Protein AF-A0A7L4JEV4-F1 (afdb_monomer_lite)

Foldseek 3Di:
DVLLCVLPVCVVVVNDPVVSVVVVVVVVVQVVQWDKDWDWDFDDDPVDPGTDTDDIAMATAGFPDVPPTSDDDPVVRVVSLVVCCSSPVVSSVVRVVRVVVD

pLDDT: mean 97.01, std 2.57, range [85.12, 98.81]

Radius of gyration: 17.4 Å; chains: 1; bounding box: 46×23×45 Å

Sequence (102 aa):
EQRFEDTFGLGARGVSLPQRRFAQAALSEMLGGIGFFHGRSLLRSERREEPVPGAESMLFTAVPSRSCFPRGFLWDEGFHLLLLGRWDPTLARDILAHWLDL

Organism: NCBI:txid932028

Secondary structure (DSSP, 8-state):
-HHHHHHH-TTTTT--HHHHHHHHHHHHHHHHT-EEEEEEEEE--TT-SS-EEEEEEEEEE--SBTTTB-S--HHHHHHHHHHHHHH-HHHHHHHHHHHHT-

InterPro domains:
  IPR004888 Glycoside hydrolase family 63 [PTHR10412] (1-102)
  IPR008928 Six-hairpin glycosidase superfamily [SSF48208] (21-102)
  IPR012341 Six-hairpin glycosidase-like superfamily [G3DSA:1.50.10.10] (15-102)
  IPR031335 Glycosyl hydrolase family 63, C-terminal [PF03200] (1-102)

Structure (mmCIF, N/CA/C/O backbone):
data_AF-A0A7L4JEV4-F1
#
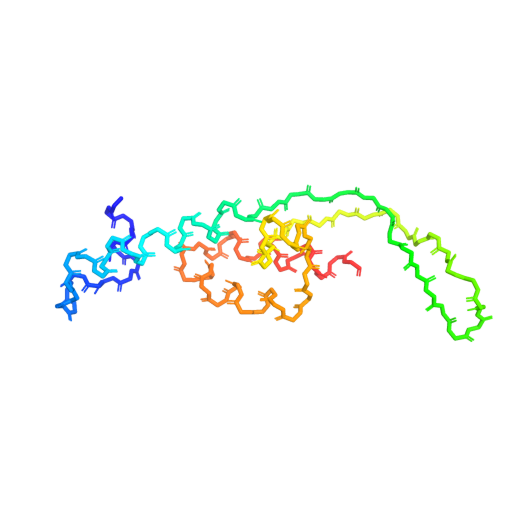_entry.id   AF-A0A7L4JEV4-F1
#
loop_
_atom_site.group_PDB
_atom_site.id
_atom_site.type_symbol
_atom_site.label_atom_id
_atom_site.label_alt_id
_atom_site.label_comp_id
_atom_site.label_asym_id
_atom_site.label_entity_id
_atom_site.label_seq_id
_atom_site.pdbx_PDB_ins_code
_atom_site.Cartn_x
_atom_site.Cartn_y
_atom_site.Cartn_z
_atom_site.occupancy
_atom_site.B_iso_or_equiv
_atom_site.auth_seq_id
_atom_site.auth_comp_id
_atom_site.auth_asym_id
_atom_site.auth_atom_id
_atom_site.pdbx_PDB_model_num
ATOM 1 N N . GLU A 1 1 ? -15.432 8.969 9.084 1.00 85.12 1 GLU A N 1
ATOM 2 C CA . GLU A 1 1 ? -15.441 8.404 10.454 1.00 85.12 1 GLU A CA 1
ATOM 3 C C . GLU A 1 1 ? -16.280 7.133 10.561 1.00 85.12 1 GLU A C 1
ATOM 5 O O . GLU A 1 1 ? -15.704 6.120 10.930 1.00 85.12 1 GLU A O 1
ATOM 10 N N . GLN A 1 2 ? -17.561 7.134 10.161 1.00 95.38 2 GLN A N 1
ATOM 11 C CA . GLN A 1 2 ? -18.428 5.940 10.215 1.00 95.38 2 GLN A CA 1
ATOM 12 C C . GLN A 1 2 ? -17.812 4.702 9.537 1.00 95.38 2 GLN A C 1
ATOM 14 O O . GLN A 1 2 ? -17.586 3.706 10.208 1.00 95.38 2 GLN A O 1
ATOM 19 N N . ARG A 1 3 ? -17.393 4.811 8.263 1.00 97.44 3 ARG A N 1
ATOM 20 C CA . ARG A 1 3 ? -16.722 3.711 7.535 1.00 97.44 3 ARG A CA 1
ATOM 21 C C . ARG A 1 3 ? -15.523 3.128 8.297 1.00 97.44 3 ARG A C 1
ATOM 23 O O . ARG A 1 3 ? -15.322 1.926 8.285 1.00 97.44 3 ARG A O 1
ATOM 30 N N . PHE A 1 4 ? -14.726 3.967 8.966 1.00 97.94 4 PHE A N 1
ATOM 31 C CA . PHE A 1 4 ? -13.570 3.506 9.748 1.00 97.94 4 PHE A CA 1
ATOM 32 C C . PHE A 1 4 ? -13.993 2.667 10.951 1.00 97.94 4 PHE A C 1
ATOM 34 O O . PHE A 1 4 ? -13.400 1.620 11.205 1.00 97.94 4 PHE A O 1
ATOM 41 N N . GLU A 1 5 ? -15.024 3.099 11.673 1.00 97.38 5 GLU A N 1
ATOM 42 C CA . GLU A 1 5 ? -15.567 2.302 12.769 1.00 97.38 5 GLU A CA 1
ATOM 43 C C . GLU A 1 5 ? -16.226 1.018 12.251 1.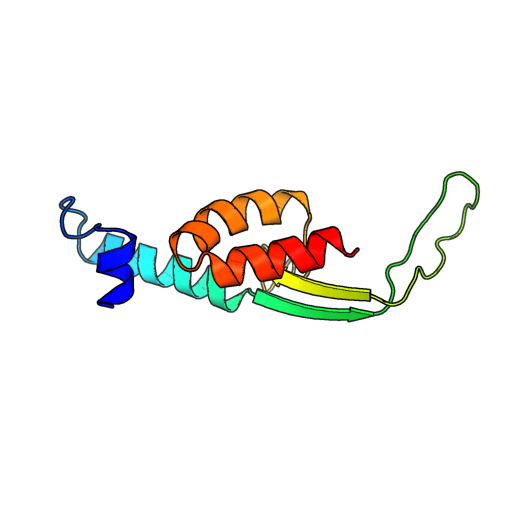00 97.38 5 GLU A C 1
ATOM 45 O O . GLU A 1 5 ? -15.987 -0.035 12.826 1.00 97.38 5 GLU A O 1
ATOM 50 N N . ASP A 1 6 ? -16.950 1.058 11.131 1.00 97.88 6 ASP A N 1
ATOM 51 C CA . ASP A 1 6 ? -17.572 -0.136 10.540 1.00 97.88 6 ASP A CA 1
ATOM 52 C C . ASP A 1 6 ? -16.526 -1.172 10.096 1.00 97.88 6 ASP A C 1
ATOM 54 O O . ASP A 1 6 ? -16.724 -2.376 10.249 1.00 97.88 6 ASP A O 1
ATOM 58 N N . THR A 1 7 ? -15.385 -0.717 9.569 1.00 97.88 7 THR A N 1
ATOM 59 C CA . THR A 1 7 ? -14.292 -1.596 9.139 1.00 97.88 7 THR A CA 1
ATOM 60 C C . THR A 1 7 ? -13.512 -2.184 10.314 1.00 97.88 7 THR A C 1
ATOM 62 O O . THR A 1 7 ? -13.187 -3.373 10.308 1.00 97.88 7 THR A O 1
ATOM 65 N N . PHE A 1 8 ? -13.141 -1.358 11.297 1.00 97.56 8 PHE A N 1
ATOM 66 C CA . PHE A 1 8 ? -12.179 -1.757 12.326 1.00 97.56 8 PHE A CA 1
ATOM 67 C C . PHE A 1 8 ? -12.803 -1.991 13.704 1.00 97.56 8 PHE A C 1
ATOM 69 O O . PHE A 1 8 ? -12.158 -2.624 14.535 1.00 97.56 8 PHE A O 1
ATOM 76 N N . GLY A 1 9 ? -14.006 -1.502 13.998 1.00 97.62 9 GLY A N 1
ATOM 77 C CA . GLY A 1 9 ? -14.711 -1.726 15.267 1.00 97.62 9 GLY A CA 1
ATOM 78 C C . GLY A 1 9 ? -13.875 -1.398 16.509 1.00 97.62 9 GLY A C 1
ATOM 79 O O . GLY A 1 9 ? -13.880 -2.154 17.483 1.00 97.62 9 GLY A O 1
ATOM 80 N N . LEU A 1 10 ? -13.033 -0.360 16.456 1.00 97.38 10 LEU A N 1
ATOM 81 C CA . LEU A 1 10 ? -12.113 -0.040 17.553 1.00 97.38 10 LEU A CA 1
ATOM 82 C C . LEU A 1 10 ? -12.857 0.555 18.751 1.00 97.38 10 LEU A C 1
ATOM 84 O O . LEU A 1 10 ? -12.505 0.260 19.892 1.00 97.38 10 LEU A O 1
ATOM 88 N N . GLY A 1 11 ? -13.894 1.360 18.515 1.00 96.19 11 GLY A N 1
ATOM 89 C CA . GLY A 1 11 ? -14.735 1.914 19.571 1.00 96.19 11 GLY A CA 1
ATOM 90 C C . GLY A 1 11 ? -15.491 0.818 20.314 1.00 96.19 11 GLY A C 1
ATOM 91 O O . GLY A 1 11 ? -15.457 0.783 21.543 1.00 96.19 11 GLY A O 1
ATOM 92 N N . ALA A 1 12 ? -16.076 -0.131 19.578 1.00 95.25 12 ALA A N 1
ATOM 93 C CA . ALA A 1 12 ? -16.752 -1.294 20.161 1.00 95.25 12 ALA A CA 1
ATOM 94 C C . ALA A 1 12 ? -15.815 -2.176 21.012 1.00 95.25 12 ALA A C 1
ATOM 96 O O . ALA A 1 12 ? -16.250 -2.803 21.974 1.00 95.25 12 ALA A O 1
ATOM 97 N N . ARG A 1 13 ? -14.513 -2.188 20.696 1.00 97.31 13 ARG A N 1
ATOM 98 C CA . ARG A 1 13 ? -13.469 -2.903 21.451 1.00 97.31 13 ARG A CA 1
ATOM 99 C C . ARG A 1 13 ? -12.898 -2.115 22.637 1.00 97.31 13 ARG A C 1
ATOM 101 O O . ARG A 1 13 ? -11.923 -2.552 23.240 1.00 97.31 13 ARG A O 1
ATOM 108 N N . GLY A 1 14 ? -13.472 -0.959 22.971 1.00 97.31 14 GLY A N 1
ATOM 109 C CA . GLY A 1 14 ? -13.035 -0.141 24.105 1.00 97.31 14 GLY A CA 1
ATOM 110 C C . GLY A 1 14 ? -11.736 0.638 23.864 1.00 97.31 14 GLY A C 1
ATOM 111 O O . GLY A 1 14 ? -11.125 1.114 24.819 1.00 97.31 14 GLY A O 1
ATOM 112 N N . VAL A 1 15 ? -11.297 0.795 22.609 1.00 97.94 15 VAL A N 1
ATOM 113 C CA . VAL A 1 15 ? -10.098 1.583 22.283 1.00 97.94 15 VAL A CA 1
ATOM 114 C C . VAL A 1 15 ? -10.370 3.071 22.517 1.00 97.94 15 VAL A C 1
ATOM 116 O O . VAL A 1 15 ? -11.372 3.632 22.055 1.00 97.94 15 VAL A O 1
ATOM 119 N N . SER A 1 16 ? -9.449 3.737 23.218 1.00 98.12 16 SER A N 1
ATOM 120 C CA . SER A 1 16 ? -9.604 5.143 23.604 1.00 98.12 16 SER A CA 1
ATOM 121 C C . SER A 1 16 ? -9.736 6.075 22.391 1.00 98.12 16 SER A C 1
ATOM 123 O O . SER A 1 16 ? -9.219 5.804 21.304 1.00 98.12 16 SER A O 1
ATOM 125 N N . LEU A 1 17 ? -10.421 7.212 22.563 1.00 97.12 17 LEU A N 1
ATOM 126 C CA . LEU A 1 17 ? -10.587 8.196 21.486 1.00 97.12 17 LEU A CA 1
ATOM 127 C C . LEU A 1 17 ? -9.243 8.695 20.905 1.00 97.12 17 LEU A C 1
ATOM 129 O O . LEU A 1 17 ? -9.140 8.749 19.678 1.00 97.12 17 LEU A O 1
ATOM 133 N N . PRO A 1 18 ? -8.200 9.003 21.710 1.00 98.38 18 PRO A N 1
ATOM 134 C CA . PRO A 1 18 ? -6.894 9.382 21.167 1.00 98.38 18 PRO A CA 1
ATOM 135 C C . PRO A 1 18 ? -6.261 8.290 20.294 1.00 98.38 18 PRO A C 1
ATOM 137 O O . PRO A 1 18 ? -5.777 8.587 19.205 1.00 98.38 18 PRO A O 1
ATOM 140 N N . GLN A 1 19 ? -6.324 7.022 20.715 1.00 98.25 19 GLN A N 1
ATOM 141 C CA . GLN A 1 19 ? -5.795 5.898 19.931 1.00 98.25 19 GLN A CA 1
ATOM 142 C C . GLN A 1 19 ? -6.576 5.682 18.631 1.00 98.25 19 GLN A C 1
ATOM 144 O O . GLN A 1 19 ? -5.979 5.391 17.597 1.00 98.25 19 GLN A O 1
ATOM 149 N N . ARG A 1 20 ? -7.902 5.864 18.647 1.00 98.06 20 ARG A N 1
ATOM 150 C CA . ARG A 1 20 ? -8.725 5.783 17.430 1.00 98.06 20 ARG A CA 1
ATOM 151 C C . ARG A 1 20 ? -8.387 6.889 16.436 1.00 98.06 20 ARG A C 1
ATOM 153 O O . ARG A 1 20 ? -8.243 6.601 15.253 1.00 98.06 20 ARG A O 1
ATOM 160 N N . ARG A 1 21 ? -8.193 8.124 16.910 1.00 97.94 21 ARG A N 1
ATOM 161 C CA . ARG A 1 21 ? -7.734 9.243 16.069 1.00 97.94 21 ARG A CA 1
ATOM 162 C C . ARG A 1 21 ? -6.352 8.978 15.478 1.00 97.94 21 ARG A C 1
ATOM 164 O O . ARG A 1 21 ? -6.144 9.214 14.294 1.00 97.94 21 ARG A O 1
ATOM 171 N N . PHE A 1 22 ? -5.433 8.435 16.276 1.00 98.38 22 PHE A N 1
ATOM 172 C CA . PHE A 1 22 ? -4.120 8.016 15.789 1.00 98.38 22 PHE A CA 1
ATOM 173 C C . PHE A 1 22 ? -4.232 6.946 14.692 1.00 98.38 22 PHE A C 1
ATOM 175 O O . PHE A 1 22 ? -3.635 7.095 13.632 1.00 98.38 22 PHE A O 1
ATOM 182 N N . ALA A 1 23 ? -5.046 5.908 14.900 1.00 98.31 23 ALA A N 1
ATOM 183 C CA . ALA A 1 23 ? -5.249 4.855 13.907 1.00 98.31 23 ALA A CA 1
ATOM 184 C C . ALA A 1 23 ? -5.880 5.384 12.603 1.00 98.31 23 ALA A C 1
ATOM 186 O O . ALA A 1 23 ? -5.485 4.970 11.514 1.00 98.31 23 ALA A O 1
ATOM 187 N N . GLN A 1 24 ? -6.813 6.337 12.700 1.00 98.25 24 GLN A N 1
ATOM 188 C CA . GLN A 1 24 ? -7.376 7.031 11.537 1.00 98.25 24 GLN A CA 1
ATOM 189 C C . GLN A 1 24 ? -6.314 7.827 10.776 1.00 98.25 24 GLN A C 1
ATOM 191 O O . GLN A 1 24 ? -6.274 7.758 9.548 1.00 98.25 24 GLN A O 1
ATOM 196 N N . ALA A 1 25 ? -5.444 8.549 11.485 1.00 98.44 25 ALA A N 1
ATOM 197 C CA . ALA A 1 25 ? -4.347 9.290 10.870 1.00 98.44 25 ALA A CA 1
ATOM 198 C C . ALA A 1 25 ? -3.356 8.340 10.182 1.00 98.44 25 ALA A C 1
ATOM 200 O O . ALA A 1 25 ? -3.006 8.568 9.032 1.00 98.44 25 ALA A O 1
ATOM 201 N N . ALA A 1 26 ? -2.985 7.231 10.828 1.00 98.19 26 ALA A N 1
ATOM 202 C CA . ALA A 1 26 ? -2.085 6.231 10.253 1.00 98.19 26 ALA A CA 1
ATOM 203 C C . ALA A 1 26 ? -2.643 5.612 8.958 1.00 98.19 26 ALA A C 1
ATOM 205 O O . ALA A 1 26 ? -1.925 5.507 7.966 1.00 98.19 26 ALA A O 1
ATOM 206 N N . LEU A 1 27 ? -3.934 5.258 8.929 1.00 98.44 27 LEU A N 1
ATOM 207 C CA . LEU A 1 27 ? -4.582 4.789 7.701 1.00 98.44 27 LEU A CA 1
ATOM 208 C C . LEU A 1 27 ? -4.646 5.888 6.631 1.00 98.44 27 LEU A C 1
ATOM 210 O O . LEU A 1 27 ? -4.446 5.607 5.454 1.00 98.44 27 LEU A O 1
ATOM 214 N N . SER A 1 28 ? -4.922 7.132 7.026 1.00 98.19 28 SER A N 1
ATOM 215 C CA . SER A 1 28 ? -4.979 8.266 6.094 1.00 98.19 28 SER A CA 1
ATOM 216 C C . SER A 1 28 ? -3.619 8.538 5.451 1.00 98.19 28 SER A C 1
ATOM 218 O O . SER A 1 28 ? -3.559 8.746 4.244 1.00 98.19 28 SER A O 1
ATOM 220 N N . GLU A 1 29 ? -2.531 8.466 6.222 1.00 97.69 29 GLU A N 1
ATOM 221 C CA . GLU A 1 29 ? -1.162 8.577 5.704 1.00 97.69 29 GLU A CA 1
ATOM 222 C C . GLU A 1 29 ? -0.828 7.429 4.742 1.00 97.69 29 GLU A C 1
ATOM 224 O O . GLU A 1 29 ? -0.287 7.676 3.667 1.00 97.69 29 GLU A O 1
ATOM 229 N N . MET A 1 30 ? -1.221 6.193 5.076 1.00 97.75 30 MET A N 1
ATOM 230 C CA . MET A 1 30 ? -1.065 5.027 4.196 1.00 97.75 30 MET A CA 1
ATOM 231 C C . MET A 1 30 ? -1.773 5.241 2.849 1.00 97.75 30 MET A C 1
ATOM 233 O O . MET A 1 30 ? -1.174 5.061 1.792 1.00 97.75 30 MET A O 1
ATOM 237 N N . LEU A 1 31 ? -3.038 5.672 2.879 1.00 98.31 31 LEU A N 1
ATOM 238 C CA . LEU A 1 31 ? -3.821 5.963 1.673 1.00 98.31 31 LEU A CA 1
ATOM 239 C C . LEU A 1 31 ? -3.231 7.133 0.875 1.00 98.31 31 LEU A C 1
ATOM 241 O O . LEU A 1 31 ? -3.161 7.068 -0.348 1.00 98.31 31 LEU A O 1
ATOM 245 N N . GLY A 1 32 ? -2.770 8.182 1.559 1.00 98.06 32 GLY A N 1
ATOM 246 C CA . GLY A 1 32 ? -2.114 9.337 0.942 1.00 98.06 32 GLY A CA 1
ATOM 247 C C . GLY A 1 32 ? -0.730 9.033 0.358 1.00 98.06 32 GLY A C 1
ATOM 248 O O . GLY A 1 32 ? -0.180 9.859 -0.370 1.00 98.06 32 GLY A O 1
ATOM 249 N N . GLY A 1 33 ? -0.160 7.869 0.675 1.00 98.00 33 GLY A N 1
ATOM 250 C CA . GLY A 1 33 ? 1.063 7.348 0.073 1.00 98.00 33 GLY A CA 1
ATOM 251 C C . GLY A 1 33 ? 0.845 6.590 -1.239 1.00 98.00 33 GLY A C 1
ATOM 252 O O . GLY A 1 33 ? 1.825 6.248 -1.893 1.00 98.00 33 GLY A O 1
ATOM 253 N N . ILE A 1 34 ? -0.399 6.318 -1.640 1.00 98.69 34 ILE A N 1
ATOM 254 C CA . ILE A 1 34 ? -0.685 5.625 -2.901 1.00 98.69 34 ILE A CA 1
ATOM 255 C C . ILE A 1 34 ? -0.425 6.567 -4.078 1.00 98.69 34 ILE A C 1
ATOM 257 O O . ILE A 1 34 ? -0.902 7.701 -4.105 1.00 98.69 34 ILE A O 1
ATOM 261 N N . GLY A 1 35 ? 0.332 6.084 -5.060 1.00 98.38 35 GLY A N 1
ATOM 262 C CA . GLY A 1 35 ? 0.704 6.827 -6.257 1.00 98.38 35 GLY A CA 1
ATOM 263 C C . GLY A 1 35 ? 0.568 6.000 -7.532 1.00 98.38 35 GLY A C 1
ATOM 264 O O . GLY A 1 35 ? 0.509 4.771 -7.498 1.00 98.38 35 GLY A O 1
ATOM 265 N N . PHE A 1 36 ? 0.534 6.704 -8.664 1.00 98.38 36 PHE A N 1
ATOM 266 C CA . PHE A 1 36 ? 0.590 6.128 -10.005 1.00 98.38 36 PHE A CA 1
ATOM 267 C C . PHE A 1 36 ? 1.907 6.534 -10.669 1.00 98.38 36 PHE A C 1
ATOM 269 O O . PHE A 1 36 ? 2.205 7.724 -10.796 1.00 98.38 36 PHE A O 1
ATOM 276 N N . PHE A 1 37 ? 2.694 5.547 -11.079 1.00 98.44 37 PHE A N 1
ATOM 277 C CA . PHE A 1 37 ? 4.022 5.717 -11.656 1.00 98.44 37 PHE A CA 1
ATOM 278 C C . PHE A 1 37 ? 4.037 5.170 -13.081 1.00 98.44 37 PHE A C 1
ATOM 280 O O . PHE A 1 37 ? 3.395 4.164 -13.365 1.00 98.44 37 PHE A O 1
ATOM 287 N N . HIS A 1 38 ? 4.786 5.817 -13.970 1.00 98.25 38 HIS A N 1
ATOM 288 C CA . HIS A 1 38 ? 4.949 5.398 -15.360 1.00 98.25 38 HIS A CA 1
ATOM 289 C C . HIS A 1 38 ? 6.384 5.667 -15.811 1.00 98.25 38 HIS A C 1
ATOM 291 O O . HIS A 1 38 ? 6.922 6.749 -15.557 1.00 98.25 38 HIS A O 1
ATOM 297 N N . GLY A 1 39 ? 7.001 4.704 -16.491 1.00 97.62 39 GLY A N 1
ATOM 298 C CA . GLY A 1 39 ? 8.330 4.879 -17.063 1.00 97.62 39 GLY A CA 1
ATOM 299 C C . GLY A 1 39 ? 9.046 3.564 -17.332 1.00 97.62 39 GLY A C 1
ATOM 300 O O . GLY A 1 39 ? 8.428 2.516 -17.487 1.00 97.62 39 GLY A O 1
ATOM 301 N N . ARG A 1 40 ? 10.378 3.630 -17.408 1.00 97.44 40 ARG A N 1
ATOM 302 C CA . ARG A 1 40 ? 11.240 2.482 -17.714 1.00 97.44 40 ARG A CA 1
ATOM 303 C C . ARG A 1 40 ? 12.228 2.259 -16.580 1.00 97.44 40 ARG A C 1
ATOM 305 O O . ARG A 1 40 ? 13.045 3.133 -16.289 1.00 97.44 40 ARG A O 1
ATOM 312 N N . SER A 1 41 ? 12.183 1.079 -15.974 1.00 94.88 41 SER A N 1
ATOM 313 C CA . SER A 1 41 ? 13.175 0.657 -14.981 1.00 94.88 41 SER A CA 1
ATOM 314 C C . SER A 1 41 ? 14.510 0.338 -15.649 1.00 94.88 41 SER A C 1
ATOM 316 O O . SER A 1 41 ? 14.545 -0.188 -16.761 1.00 94.88 41 SER A O 1
ATOM 318 N N . LEU A 1 42 ? 15.621 0.617 -14.968 1.00 95.31 42 LEU A N 1
ATOM 319 C CA . LEU A 1 42 ? 16.935 0.137 -15.395 1.00 95.31 42 LEU A CA 1
ATOM 320 C C . LEU A 1 42 ? 17.128 -1.296 -14.901 1.00 95.31 42 LEU A C 1
ATOM 322 O O . LEU A 1 42 ? 17.091 -1.553 -13.699 1.00 95.31 42 LEU A O 1
ATOM 326 N N . LEU A 1 43 ? 17.338 -2.222 -15.833 1.00 94.12 43 LEU A N 1
ATOM 327 C CA . LEU A 1 43 ? 17.505 -3.644 -15.556 1.00 94.12 43 LEU A CA 1
ATOM 328 C C . LEU A 1 43 ? 18.931 -4.067 -15.896 1.00 94.12 43 LEU A C 1
ATOM 330 O O . LEU A 1 43 ? 19.451 -3.750 -16.968 1.00 94.12 43 LEU A O 1
ATOM 334 N N . ARG A 1 44 ? 19.557 -4.823 -14.994 1.00 93.62 44 ARG A N 1
ATOM 335 C CA . ARG A 1 44 ? 20.852 -5.462 -15.232 1.00 93.62 44 ARG A CA 1
ATOM 336 C C . ARG A 1 44 ? 20.660 -6.972 -15.252 1.00 93.62 44 ARG A C 1
ATOM 338 O O . ARG A 1 44 ? 20.163 -7.549 -14.292 1.00 93.62 44 ARG A O 1
ATOM 345 N N . SER A 1 45 ? 21.060 -7.598 -16.353 1.00 90.06 45 SER A N 1
ATOM 346 C CA . SER A 1 45 ? 21.087 -9.059 -16.489 1.00 90.06 45 SER A CA 1
ATOM 347 C C . SER A 1 45 ? 22.488 -9.590 -16.209 1.00 90.06 45 SER A C 1
ATOM 349 O O . SER A 1 45 ? 23.455 -8.883 -16.469 1.00 90.06 45 SER A O 1
ATOM 351 N N . GLU A 1 46 ? 22.627 -10.859 -15.835 1.00 91.62 46 GLU A N 1
ATOM 352 C CA . GLU A 1 46 ? 23.944 -11.502 -15.661 1.00 91.62 46 GLU A CA 1
ATOM 353 C C . GLU A 1 46 ? 24.826 -11.454 -16.923 1.00 91.62 46 GLU A C 1
ATOM 355 O O . GLU A 1 46 ? 26.047 -11.513 -16.845 1.00 91.62 46 GLU A O 1
ATOM 360 N N . ARG A 1 47 ? 24.207 -11.322 -18.103 1.00 89.88 47 ARG A N 1
ATOM 361 C CA . ARG A 1 47 ? 24.883 -11.330 -19.409 1.00 89.88 47 ARG A CA 1
ATOM 362 C C . ARG A 1 47 ? 25.416 -9.964 -19.843 1.00 89.88 47 ARG A C 1
ATOM 364 O O . ARG A 1 47 ? 26.047 -9.877 -20.893 1.00 89.88 47 ARG A O 1
ATOM 371 N N . ARG A 1 48 ? 25.102 -8.891 -19.112 1.00 85.94 48 ARG A N 1
ATOM 372 C CA . ARG A 1 48 ? 25.509 -7.521 -19.452 1.00 85.94 48 ARG A CA 1
ATOM 373 C C . ARG A 1 48 ? 25.965 -6.778 -18.209 1.00 85.94 48 ARG A C 1
ATOM 375 O O . ARG A 1 48 ? 25.306 -6.808 -17.174 1.00 85.94 48 ARG A O 1
ATOM 382 N N . GLU A 1 49 ? 27.085 -6.083 -18.335 1.00 87.31 49 GLU A N 1
ATOM 383 C CA . GLU A 1 49 ? 27.637 -5.305 -17.233 1.00 87.31 49 GLU A CA 1
ATOM 384 C C . GLU A 1 49 ? 26.849 -4.008 -17.008 1.00 87.31 49 GLU A C 1
ATOM 386 O O . GLU A 1 49 ? 26.483 -3.701 -15.875 1.00 87.31 49 GLU A O 1
ATOM 391 N N . GLU A 1 50 ? 26.483 -3.328 -18.096 1.00 94.62 50 GLU A N 1
ATOM 392 C CA . GLU A 1 50 ? 25.737 -2.070 -18.056 1.00 94.62 50 GLU A CA 1
ATOM 393 C C . GLU A 1 50 ? 24.215 -2.284 -17.931 1.00 94.62 50 GLU A C 1
ATOM 395 O O . GLU A 1 50 ? 23.644 -3.091 -18.682 1.00 94.62 50 GLU A O 1
ATOM 400 N N . PRO A 1 51 ? 23.526 -1.555 -17.028 1.00 95.44 51 PRO A N 1
ATOM 401 C CA . PRO A 1 51 ? 22.068 -1.532 -16.967 1.00 95.44 51 PRO A CA 1
ATOM 402 C C . PRO A 1 51 ? 21.455 -0.987 -18.260 1.00 95.44 51 PRO A C 1
ATOM 404 O O . PRO A 1 51 ? 21.927 -0.001 -18.824 1.00 95.44 51 PRO A O 1
ATOM 407 N N . VAL A 1 52 ? 20.354 -1.590 -18.703 1.00 95.12 52 VAL A N 1
ATOM 408 C CA . VAL A 1 52 ? 19.597 -1.134 -19.875 1.00 95.12 52 VAL A CA 1
ATOM 409 C C . VAL A 1 52 ? 18.159 -0.786 -19.489 1.00 95.12 52 VAL A C 1
ATOM 411 O O . VAL A 1 52 ? 17.608 -1.408 -18.578 1.00 95.12 52 VAL A O 1
ATOM 414 N N . PRO A 1 53 ? 17.515 0.180 -20.167 1.00 96.19 53 PRO A N 1
ATOM 415 C CA . PRO A 1 53 ? 16.097 0.445 -19.961 1.00 96.19 53 PRO A CA 1
ATOM 416 C C . PRO A 1 53 ? 15.250 -0.785 -20.306 1.00 96.19 53 PRO A C 1
ATOM 418 O O . PRO A 1 53 ? 15.345 -1.321 -21.412 1.00 96.19 53 PRO A O 1
ATOM 421 N N . GLY A 1 54 ? 14.402 -1.202 -19.368 1.00 93.56 54 GLY A N 1
ATOM 422 C CA . GLY A 1 54 ? 13.408 -2.253 -19.558 1.00 93.56 54 GLY A CA 1
ATOM 423 C C . GLY A 1 54 ? 12.258 -1.827 -20.471 1.00 93.56 54 GLY A C 1
ATOM 424 O O . GLY A 1 54 ? 12.338 -0.817 -21.186 1.00 93.56 54 GLY A O 1
ATOM 425 N N . ALA A 1 55 ? 11.178 -2.606 -20.449 1.00 95.19 55 ALA A N 1
ATOM 426 C CA . ALA A 1 55 ? 9.918 -2.206 -21.064 1.00 95.19 55 ALA A CA 1
ATOM 427 C C . ALA A 1 55 ? 9.347 -0.962 -20.363 1.00 95.19 55 ALA A C 1
ATOM 429 O O . ALA A 1 55 ? 9.681 -0.668 -19.214 1.00 95.19 55 ALA A O 1
ATOM 430 N N . GLU A 1 56 ? 8.534 -0.206 -21.090 1.00 97.06 56 GLU A N 1
ATOM 431 C CA . GLU A 1 56 ? 7.708 0.839 -20.490 1.00 97.06 56 GLU A CA 1
ATOM 432 C C . GLU A 1 56 ? 6.583 0.173 -19.701 1.00 97.06 56 GLU A C 1
ATOM 434 O O . GLU A 1 56 ? 5.923 -0.728 -20.215 1.00 97.06 56 GLU A O 1
ATOM 439 N N . SER A 1 57 ? 6.415 0.571 -18.443 1.00 97.12 57 SER A N 1
ATOM 440 C CA . SER A 1 57 ? 5.425 -0.009 -17.544 1.00 97.12 57 SER A CA 1
ATOM 441 C C . SER A 1 57 ? 4.788 1.048 -16.651 1.00 97.12 57 SER A C 1
ATOM 443 O O . SER A 1 57 ? 5.249 2.192 -16.543 1.00 97.12 57 SER A O 1
ATOM 445 N N . MET A 1 58 ? 3.682 0.649 -16.032 1.00 97.94 58 MET A N 1
ATOM 446 C CA . MET A 1 58 ? 2.907 1.453 -15.098 1.00 97.94 58 MET A CA 1
ATOM 447 C C . MET A 1 58 ? 2.809 0.720 -13.771 1.00 97.94 58 MET A C 1
ATOM 449 O O . MET A 1 58 ? 2.713 -0.502 -13.740 1.00 97.94 58 MET A O 1
ATOM 453 N N . LEU A 1 59 ? 2.805 1.464 -12.672 1.00 98.56 59 LEU A N 1
ATOM 454 C CA . LEU A 1 59 ? 2.639 0.892 -11.346 1.00 98.56 59 LEU A CA 1
ATOM 455 C C . LEU A 1 59 ? 1.725 1.775 -10.506 1.00 98.56 59 LEU A C 1
ATOM 457 O O . LEU A 1 59 ? 2.040 2.933 -10.238 1.00 98.56 59 LEU A O 1
ATOM 461 N N . PHE A 1 60 ? 0.608 1.207 -10.066 1.00 98.75 60 PHE A N 1
ATOM 462 C CA . PHE A 1 60 ? -0.269 1.795 -9.064 1.00 98.75 60 PHE A CA 1
ATOM 463 C C . PHE A 1 60 ? -0.005 1.101 -7.727 1.00 98.75 60 PHE A C 1
ATOM 465 O O . PHE A 1 60 ? -0.267 -0.090 -7.585 1.00 98.75 60 PHE A O 1
ATOM 472 N N . THR A 1 61 ? 0.585 1.817 -6.770 1.00 98.75 61 THR A N 1
ATOM 473 C CA . THR A 1 61 ? 1.123 1.207 -5.542 1.00 98.75 61 THR A CA 1
ATOM 474 C C . THR A 1 61 ? 1.182 2.198 -4.396 1.00 98.75 61 THR A C 1
ATOM 476 O O . THR A 1 61 ? 1.315 3.406 -4.615 1.00 98.75 61 THR A O 1
ATOM 479 N N . ALA A 1 62 ? 1.149 1.693 -3.165 1.00 98.50 62 ALA A N 1
ATOM 480 C CA . ALA A 1 62 ? 1.587 2.474 -2.025 1.00 98.50 62 ALA A CA 1
ATOM 481 C C . ALA A 1 62 ? 3.116 2.625 -1.971 1.00 98.50 62 ALA A C 1
ATOM 483 O O . ALA A 1 62 ? 3.864 1.899 -2.629 1.00 98.50 62 ALA A O 1
ATOM 484 N N . VAL A 1 63 ? 3.580 3.594 -1.177 1.00 98.50 63 VAL A N 1
ATOM 485 C CA . VAL A 1 63 ? 5.006 3.852 -0.947 1.00 98.50 63 VAL A CA 1
ATOM 486 C C . VAL A 1 63 ? 5.333 3.810 0.550 1.00 98.50 63 VAL A C 1
ATOM 488 O O . VAL A 1 63 ? 4.537 4.319 1.343 1.00 98.50 63 VAL A O 1
ATOM 491 N N . PRO A 1 64 ? 6.505 3.290 0.969 1.00 97.94 64 PRO A N 1
ATOM 492 C CA . PRO A 1 64 ? 6.860 3.215 2.392 1.00 97.94 64 PRO A CA 1
ATOM 493 C C . PRO A 1 64 ? 6.996 4.589 3.064 1.00 97.94 64 PRO A C 1
A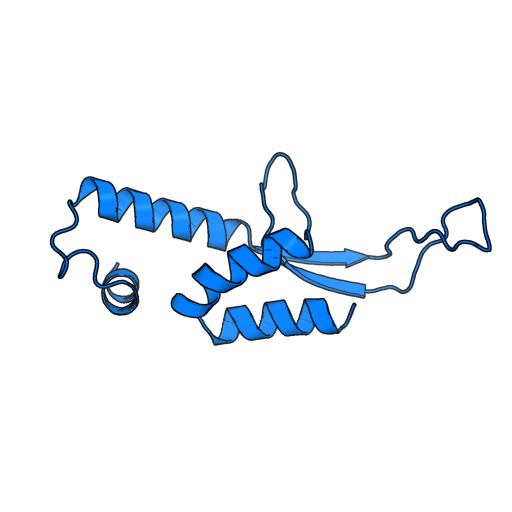TOM 495 O O . PRO A 1 64 ? 6.751 4.753 4.257 1.00 97.94 64 PRO A O 1
ATOM 498 N N . SER A 1 65 ? 7.430 5.600 2.306 1.00 97.50 65 SER A N 1
ATOM 499 C CA . SER A 1 65 ? 7.568 6.972 2.792 1.00 97.50 65 SER A CA 1
ATOM 500 C C . SER A 1 65 ? 7.511 7.958 1.637 1.00 97.50 65 SER A C 1
ATOM 502 O O . SER A 1 65 ? 8.340 7.909 0.731 1.00 97.50 65 SER A O 1
ATOM 504 N N . ARG A 1 66 ? 6.600 8.930 1.709 1.00 96.62 66 ARG A N 1
ATOM 505 C CA . ARG A 1 66 ? 6.483 9.992 0.697 1.00 96.62 66 ARG A CA 1
ATOM 506 C C . ARG A 1 66 ? 7.741 10.865 0.588 1.00 96.62 66 ARG A C 1
ATOM 508 O O . ARG A 1 66 ? 8.002 11.409 -0.476 1.00 96.62 66 ARG A O 1
ATOM 515 N N . SER A 1 67 ? 8.511 11.010 1.667 1.00 94.94 67 SER A N 1
ATOM 516 C CA . SER A 1 67 ? 9.706 11.863 1.704 1.00 94.94 67 SER A CA 1
ATOM 517 C C . SER A 1 67 ? 10.994 11.113 1.370 1.00 94.94 67 SER A C 1
ATOM 519 O O . SER A 1 67 ? 11.857 11.656 0.689 1.00 94.94 67 SER A O 1
ATOM 521 N N . CYS A 1 68 ? 11.141 9.880 1.862 1.00 95.75 68 CYS A N 1
ATOM 522 C CA . CYS A 1 68 ? 12.401 9.136 1.765 1.00 95.75 68 CYS A CA 1
ATOM 523 C C . CYS A 1 68 ? 12.370 8.063 0.670 1.00 95.75 68 CYS A C 1
ATOM 525 O O . CYS A 1 68 ? 13.395 7.764 0.059 1.00 95.75 68 CYS A O 1
ATOM 527 N N . PHE A 1 69 ? 11.194 7.488 0.410 1.00 96.44 69 PHE A N 1
ATOM 528 C CA . PHE A 1 69 ? 11.013 6.338 -0.473 1.00 96.44 69 PHE A CA 1
ATOM 529 C C . PHE A 1 69 ? 9.746 6.473 -1.332 1.00 96.44 69 PHE A C 1
ATOM 531 O O . PHE A 1 69 ? 8.859 5.633 -1.217 1.00 96.44 69 PHE A O 1
ATOM 538 N N . PRO A 1 70 ? 9.627 7.503 -2.195 1.00 96.69 70 PRO A N 1
ATOM 539 C CA . PRO A 1 70 ? 8.412 7.766 -2.971 1.00 96.69 70 PRO A CA 1
ATOM 540 C C . PRO A 1 70 ? 8.294 6.845 -4.201 1.00 96.69 70 PRO A C 1
ATOM 542 O O . PRO A 1 70 ? 8.182 7.315 -5.329 1.00 96.69 70 PRO A O 1
ATOM 545 N N . ARG A 1 71 ? 8.403 5.527 -4.003 1.00 97.75 71 ARG A N 1
ATOM 546 C CA . ARG A 1 71 ? 8.319 4.493 -5.046 1.00 97.75 71 ARG A CA 1
ATOM 547 C C . ARG A 1 71 ? 7.860 3.162 -4.453 1.00 97.75 71 ARG A C 1
ATOM 549 O O . ARG A 1 71 ? 7.980 2.963 -3.247 1.00 97.75 71 ARG A O 1
ATOM 556 N N . GLY A 1 72 ? 7.383 2.258 -5.306 1.00 97.81 72 GLY A N 1
ATOM 557 C CA . GLY A 1 72 ? 6.993 0.909 -4.901 1.00 97.81 72 GLY A CA 1
ATOM 558 C C . GLY A 1 72 ? 8.181 0.072 -4.426 1.00 97.81 72 GLY A C 1
ATOM 559 O O . GLY A 1 72 ? 9.253 0.093 -5.036 1.00 97.81 72 GLY A O 1
ATOM 560 N N . PHE A 1 73 ? 7.974 -0.685 -3.352 1.00 98.25 73 PHE A N 1
ATOM 561 C CA . PHE A 1 73 ? 8.893 -1.717 -2.884 1.00 98.25 73 PHE A CA 1
ATOM 562 C C . PHE A 1 73 ? 8.115 -3.023 -2.748 1.00 98.25 73 PHE A C 1
ATOM 564 O O . PHE A 1 73 ? 7.144 -3.092 -2.001 1.00 98.25 73 PHE A O 1
ATOM 571 N N . LEU A 1 74 ? 8.549 -4.055 -3.479 1.00 97.94 74 LEU A N 1
ATOM 572 C CA . LEU A 1 74 ? 7.776 -5.288 -3.656 1.00 97.94 74 LEU A CA 1
ATOM 573 C C . LEU A 1 74 ? 7.395 -5.951 -2.326 1.00 97.94 74 LEU A C 1
ATOM 575 O O . LEU A 1 74 ? 6.259 -6.377 -2.141 1.00 97.94 74 LEU A O 1
ATOM 579 N N . TRP A 1 75 ? 8.349 -6.057 -1.401 1.00 97.88 75 TRP A N 1
ATOM 580 C CA . TRP A 1 75 ? 8.119 -6.744 -0.132 1.00 97.88 75 TRP A CA 1
ATOM 581 C C . TRP A 1 75 ? 7.331 -5.875 0.861 1.00 97.88 75 TRP A C 1
ATOM 583 O O . TRP A 1 75 ? 6.457 -6.403 1.549 1.00 97.88 75 TRP A O 1
ATOM 593 N N . ASP A 1 76 ? 7.564 -4.557 0.893 1.00 98.38 76 ASP A N 1
ATOM 594 C CA . ASP A 1 76 ? 6.767 -3.609 1.682 1.00 98.38 76 ASP A CA 1
ATOM 595 C C . ASP A 1 76 ? 5.288 -3.632 1.263 1.00 98.38 76 ASP A C 1
ATOM 597 O O . ASP A 1 76 ? 4.405 -3.612 2.124 1.00 98.38 76 ASP A O 1
ATOM 601 N N . GLU A 1 77 ? 4.997 -3.758 -0.040 1.00 98.44 77 GLU A N 1
ATOM 602 C CA . GLU A 1 77 ? 3.616 -3.760 -0.531 1.00 98.44 77 GLU A CA 1
ATOM 603 C C . GLU A 1 77 ? 2.793 -4.920 0.036 1.00 98.44 77 GLU A C 1
ATOM 605 O O . GLU A 1 77 ? 1.607 -4.760 0.325 1.00 98.44 77 GLU A O 1
ATOM 610 N N . GLY A 1 78 ? 3.427 -6.064 0.306 1.00 97.94 78 GLY A N 1
ATOM 611 C CA . GLY A 1 78 ? 2.775 -7.171 1.003 1.00 97.94 78 GLY A CA 1
ATOM 612 C C . GLY A 1 78 ? 2.186 -6.742 2.352 1.00 97.94 78 GLY A C 1
ATOM 613 O O . GLY A 1 78 ? 1.049 -7.093 2.669 1.00 97.94 78 GLY A O 1
ATOM 614 N N . PHE A 1 79 ? 2.909 -5.925 3.122 1.00 98.50 79 PHE A N 1
ATOM 615 C CA . PHE A 1 79 ? 2.427 -5.392 4.399 1.00 98.50 79 PHE A CA 1
ATOM 616 C C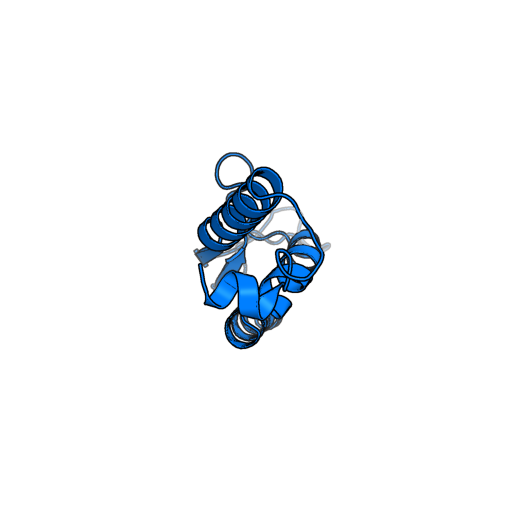 . PHE A 1 79 ? 1.383 -4.289 4.214 1.00 98.50 79 PHE A C 1
ATOM 618 O O . PHE A 1 79 ? 0.396 -4.259 4.953 1.00 98.50 79 PHE A O 1
ATOM 625 N N . HIS A 1 80 ? 1.550 -3.419 3.215 1.00 98.56 80 HIS A N 1
ATOM 626 C CA . HIS A 1 80 ? 0.555 -2.398 2.877 1.00 98.56 80 HIS A CA 1
ATOM 627 C C . HIS A 1 80 ? -0.804 -3.035 2.549 1.00 98.56 80 HIS A C 1
ATOM 629 O O . HIS A 1 80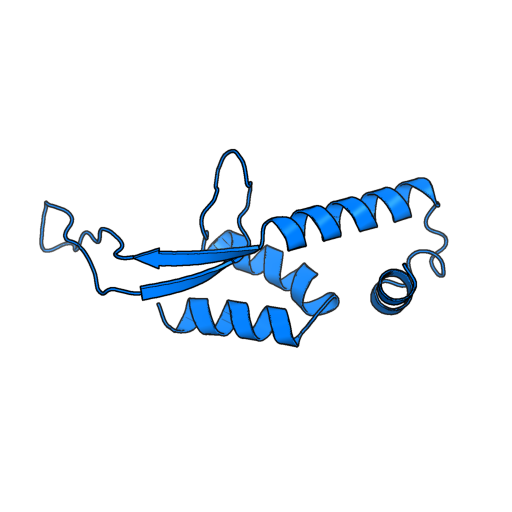 ? -1.837 -2.636 3.096 1.00 98.56 80 HIS A O 1
ATOM 635 N N . LEU A 1 81 ? -0.804 -4.088 1.727 1.00 98.56 81 LEU A N 1
ATOM 636 C CA . LEU A 1 81 ? -2.004 -4.803 1.295 1.00 98.56 81 LEU A CA 1
ATOM 637 C C . LEU A 1 81 ? -2.734 -5.514 2.441 1.00 98.56 81 LEU A C 1
ATOM 639 O O . LEU A 1 81 ? -3.958 -5.638 2.382 1.00 98.56 81 LEU A O 1
ATOM 643 N N . LEU A 1 82 ? -2.044 -5.917 3.516 1.00 98.31 82 LEU A N 1
ATOM 644 C CA . LEU A 1 82 ? -2.708 -6.463 4.709 1.00 98.31 82 LEU A CA 1
ATOM 645 C C . LEU A 1 82 ? -3.637 -5.438 5.374 1.00 98.31 82 LEU A C 1
ATOM 647 O O . LEU A 1 82 ? -4.702 -5.811 5.871 1.00 98.31 82 LEU A O 1
ATOM 651 N N . LEU A 1 83 ? -3.255 -4.158 5.379 1.00 98.25 83 LEU A N 1
ATOM 652 C CA . LEU A 1 83 ? -4.079 -3.074 5.915 1.00 98.25 83 LEU A CA 1
ATOM 653 C C . LEU A 1 83 ? -5.102 -2.589 4.881 1.00 98.25 83 LEU A C 1
ATOM 655 O O . LEU A 1 83 ? -6.295 -2.510 5.184 1.00 98.25 83 LEU A O 1
ATOM 659 N N . LEU A 1 84 ? -4.653 -2.302 3.657 1.00 98.44 84 LEU A N 1
ATOM 660 C CA . LEU A 1 84 ? -5.514 -1.803 2.584 1.00 98.44 84 LEU A CA 1
ATOM 661 C C . LEU A 1 84 ? -6.611 -2.808 2.234 1.00 98.44 84 LEU A C 1
ATOM 663 O O . LEU A 1 84 ? -7.758 -2.410 2.081 1.00 98.44 84 LEU A O 1
ATOM 667 N N . GLY A 1 85 ? -6.313 -4.108 2.223 1.00 98.44 85 GLY A N 1
ATOM 668 C CA . GLY A 1 85 ? -7.297 -5.159 1.966 1.00 98.44 85 GLY A CA 1
ATOM 669 C C . GLY A 1 85 ? -8.400 -5.253 3.023 1.00 98.44 85 GLY A C 1
ATOM 670 O O . GLY A 1 85 ? -9.485 -5.745 2.724 1.00 98.44 85 GLY A O 1
ATOM 671 N N . ARG A 1 86 ? -8.171 -4.754 4.247 1.00 98.19 86 ARG A N 1
ATOM 672 C CA . ARG A 1 86 ? -9.229 -4.617 5.265 1.00 98.19 86 ARG A CA 1
ATOM 673 C C . ARG A 1 86 ? -10.099 -3.390 5.021 1.00 98.19 86 ARG A C 1
ATOM 675 O O . ARG A 1 86 ? -11.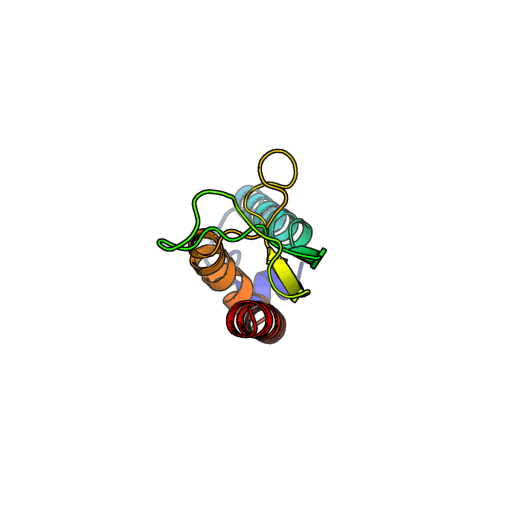297 -3.450 5.265 1.00 98.19 86 ARG A O 1
ATOM 682 N N . TRP A 1 87 ? -9.499 -2.295 4.563 1.00 98.44 87 TRP A N 1
ATOM 683 C CA . TRP A 1 87 ? -10.184 -1.027 4.315 1.00 98.44 87 TRP A CA 1
ATOM 684 C C . TRP A 1 87 ? -10.982 -1.006 3.009 1.00 98.44 87 TRP A C 1
ATOM 686 O O . TRP A 1 87 ? -12.115 -0.516 2.969 1.00 98.44 87 TRP A O 1
ATOM 696 N N . ASP A 1 88 ? -10.374 -1.503 1.939 1.00 98.50 88 ASP A N 1
ATOM 697 C CA . ASP A 1 88 ? -10.895 -1.476 0.582 1.00 98.50 88 ASP A CA 1
ATOM 698 C C . ASP A 1 88 ? -10.325 -2.651 -0.243 1.00 98.50 88 ASP A C 1
ATOM 700 O O . ASP A 1 88 ? -9.244 -2.555 -0.834 1.00 98.50 88 ASP A O 1
ATOM 704 N N . PRO A 1 89 ? -11.034 -3.795 -0.286 1.00 98.38 89 PRO A N 1
ATOM 705 C CA . PRO A 1 89 ? -10.580 -4.973 -1.021 1.00 98.38 89 PRO A CA 1
ATOM 706 C C . PRO A 1 89 ? -10.450 -4.754 -2.531 1.00 98.38 89 PRO A C 1
ATOM 708 O O . PRO A 1 89 ? -9.707 -5.483 -3.180 1.00 98.38 89 PRO A O 1
ATOM 711 N N . THR A 1 90 ? -11.195 -3.805 -3.107 1.00 98.50 90 THR A N 1
ATOM 712 C CA . THR A 1 90 ? -11.110 -3.500 -4.541 1.00 98.50 90 THR A CA 1
ATOM 713 C C . THR A 1 90 ? -9.822 -2.754 -4.836 1.00 98.50 90 THR A C 1
ATOM 715 O O . THR A 1 90 ? -9.042 -3.225 -5.656 1.00 98.50 90 THR A O 1
ATOM 718 N N . LEU A 1 91 ? -9.531 -1.700 -4.069 1.00 98.56 91 LEU A N 1
ATOM 719 C CA . LEU A 1 91 ? -8.263 -0.974 -4.156 1.00 98.56 91 LEU A CA 1
ATOM 720 C C . LEU A 1 91 ? -7.050 -1.905 -4.001 1.00 98.56 91 LEU A C 1
ATOM 722 O O . LEU A 1 91 ? -6.100 -1.829 -4.774 1.00 98.56 91 LEU A O 1
ATOM 726 N N . ALA A 1 92 ? -7.089 -2.808 -3.018 1.00 98.69 92 ALA A N 1
ATOM 727 C CA . ALA A 1 92 ? -6.009 -3.765 -2.787 1.00 98.69 92 ALA A CA 1
ATOM 728 C C . ALA A 1 92 ? -5.799 -4.724 -3.975 1.00 98.69 92 ALA A C 1
ATOM 730 O O . ALA A 1 92 ? -4.661 -5.056 -4.302 1.00 98.69 92 ALA A O 1
ATOM 731 N N . ARG A 1 93 ? -6.882 -5.157 -4.640 1.00 98.62 93 ARG A N 1
ATOM 732 C CA . ARG A 1 93 ? -6.789 -5.980 -5.856 1.00 98.62 93 ARG A CA 1
ATOM 733 C C . ARG A 1 93 ? -6.215 -5.201 -7.032 1.00 98.62 93 ARG A C 1
ATOM 735 O O . ARG A 1 93 ? -5.401 -5.768 -7.751 1.00 98.62 93 ARG A O 1
ATOM 742 N N . ASP A 1 94 ? -6.595 -3.939 -7.207 1.00 98.62 94 ASP A N 1
ATOM 743 C CA . ASP A 1 94 ? -6.080 -3.104 -8.298 1.00 98.62 94 ASP A CA 1
ATOM 744 C C . ASP A 1 94 ? -4.568 -2.880 -8.160 1.00 98.62 94 ASP A C 1
ATOM 746 O O . ASP A 1 94 ? -3.830 -3.013 -9.136 1.00 98.62 94 ASP A O 1
ATOM 750 N N . ILE A 1 95 ? -4.095 -2.615 -6.937 1.00 98.81 95 ILE A N 1
ATOM 751 C CA . ILE A 1 95 ? -2.663 -2.509 -6.623 1.00 98.81 95 ILE A CA 1
ATOM 752 C C . ILE A 1 95 ? -1.944 -3.834 -6.904 1.00 98.81 95 ILE A C 1
ATOM 754 O O . ILE A 1 95 ? -0.926 -3.855 -7.594 1.00 98.81 95 ILE A O 1
ATOM 758 N N . LEU A 1 96 ? -2.479 -4.954 -6.405 1.00 98.75 96 LEU A N 1
ATOM 759 C CA . LEU A 1 96 ? -1.885 -6.273 -6.634 1.00 98.75 96 LEU A CA 1
ATOM 760 C C . LEU A 1 96 ? -1.812 -6.609 -8.130 1.00 98.75 96 LEU A C 1
ATOM 762 O O . LEU A 1 96 ? -0.804 -7.143 -8.582 1.00 98.75 96 LEU A O 1
ATOM 766 N N . ALA A 1 97 ? -2.852 -6.279 -8.897 1.00 98.56 97 ALA A N 1
ATOM 767 C CA . ALA A 1 97 ? -2.880 -6.500 -10.336 1.00 98.56 97 ALA A CA 1
ATOM 768 C C . ALA A 1 97 ? -1.772 -5.716 -11.053 1.00 98.56 97 ALA A C 1
ATOM 770 O O . ALA A 1 97 ? -1.089 -6.296 -11.888 1.00 98.56 97 ALA A O 1
ATOM 771 N N . HIS A 1 98 ? -1.531 -4.453 -10.680 1.00 98.50 98 HIS A N 1
ATOM 772 C CA . HIS A 1 98 ? -0.428 -3.674 -11.254 1.00 98.50 98 HIS A CA 1
ATOM 773 C C . HIS A 1 98 ? 0.943 -4.270 -10.920 1.00 98.50 98 HIS A C 1
ATOM 775 O O . HIS A 1 98 ? 1.820 -4.261 -11.771 1.00 98.50 98 HIS A O 1
ATOM 781 N N . TRP A 1 99 ? 1.141 -4.816 -9.715 1.00 98.50 99 TRP A N 1
ATOM 782 C CA . TRP A 1 99 ? 2.391 -5.508 -9.373 1.00 98.50 99 TRP A CA 1
ATOM 783 C C . TRP A 1 99 ? 2.600 -6.808 -10.153 1.00 98.50 99 TRP A C 1
ATOM 785 O O . TRP A 1 99 ? 3.741 -7.159 -10.441 1.00 98.50 99 TRP A O 1
ATOM 795 N N . LEU A 1 100 ? 1.524 -7.531 -10.472 1.00 98.12 100 LEU A N 1
ATOM 796 C CA . LEU A 1 100 ? 1.579 -8.774 -11.248 1.00 98.12 100 LEU A CA 1
ATOM 797 C C . LEU A 1 100 ? 1.745 -8.545 -12.760 1.00 98.12 100 LEU A C 1
ATOM 799 O O . LEU A 1 100 ? 2.064 -9.497 -13.467 1.00 98.12 100 LEU A O 1
ATOM 803 N N . ASP A 1 101 ? 1.529 -7.318 -13.237 1.00 96.69 101 ASP A N 1
ATOM 804 C CA . ASP A 1 101 ? 1.700 -6.902 -14.638 1.00 96.69 101 ASP A CA 1
ATOM 805 C C . ASP A 1 101 ? 3.105 -6.321 -14.933 1.00 96.69 101 ASP A C 1
ATOM 807 O O . ASP A 1 101 ? 3.377 -5.897 -16.057 1.00 96.69 101 ASP A O 1
ATOM 811 N N . LEU A 1 102 ? 4.002 -6.280 -13.932 1.00 94.38 102 LEU A N 1
ATOM 812 C CA . LEU A 1 102 ? 5.391 -5.801 -14.066 1.00 94.38 102 LEU A CA 1
ATOM 813 C C . LEU A 1 102 ? 6.353 -6.813 -14.704 1.00 94.38 102 LEU A C 1
ATOM 815 O O . LEU A 1 102 ? 6.224 -8.032 -14.451 1.00 94.38 102 LEU A O 1
#